Protein AF-A0A537L2I8-F1 (afdb_monomer_lite)

Secondary structure (DSSP, 8-state):
-------PPPPHHHHHHHHHHTT----HHHHHHHHHHHHHHHHHHHHHHTS--TT---SS-----

Foldseek 3Di:
DPDPPLPDQDDLVRVVVVCVVVVHDDDSVRSVVCSVVSRVVSVVVVVVVPDPCVPPDPPDDDDDD

Sequence (65 aa):
MTERSGRESPTLEQLQVLARTRGYEFSTERLTAILPELRRLNDLAQRLRMLPLDDQSPTMKFTPQ

Radius of gyration: 16.29 Å; chains: 1; bounding box: 28×37×38 Å

Structure (mmCIF, N/CA/C/O backbone):
data_AF-A0A537L2I8-F1
#
_entry.id   AF-A0A537L2I8-F1
#
loop_
_atom_site.group_PDB
_atom_site.id
_atom_site.type_symbol
_atom_site.label_atom_id
_atom_site.label_alt_id
_atom_site.label_comp_id
_atom_site.label_asym_id
_atom_site.label_entity_id
_atom_site.label_seq_id
_atom_site.pdbx_PDB_ins_code
_atom_site.Cartn_x
_atom_site.Cartn_y
_atom_site.Cartn_z
_atom_site.occupancy
_atom_site.B_iso_or_equiv
_atom_site.auth_seq_id
_atom_site.auth_comp_id
_atom_site.auth_asym_id
_atom_site.auth_atom_id
_atom_site.pdbx_PDB_model_num
ATOM 1 N N . MET A 1 1 ? -0.439 9.591 -26.931 1.00 33.41 1 MET A N 1
ATOM 2 C CA . MET A 1 1 ? 0.463 9.756 -25.773 1.00 33.41 1 MET A CA 1
ATOM 3 C C . MET A 1 1 ? -0.392 9.710 -24.520 1.00 33.41 1 MET A C 1
ATOM 5 O O . MET A 1 1 ? -1.011 10.704 -24.183 1.00 33.41 1 MET A O 1
ATOM 9 N N . THR A 1 2 ? -0.546 8.545 -23.894 1.00 36.09 2 THR A N 1
ATOM 10 C CA . THR A 1 2 ? -1.201 8.452 -22.581 1.00 36.09 2 THR A CA 1
ATOM 11 C C . THR A 1 2 ? -0.120 8.569 -21.530 1.00 36.09 2 THR A C 1
ATOM 13 O O . THR A 1 2 ? 0.587 7.602 -21.243 1.00 36.09 2 THR A O 1
ATOM 16 N N . GLU A 1 3 ? 0.026 9.782 -21.013 1.00 36.88 3 GLU A N 1
ATOM 17 C CA . GLU A 1 3 ? 0.752 10.075 -19.789 1.00 36.88 3 GLU A CA 1
ATOM 18 C C . GLU A 1 3 ? 0.205 9.134 -18.712 1.00 36.88 3 GLU A C 1
ATOM 20 O O . 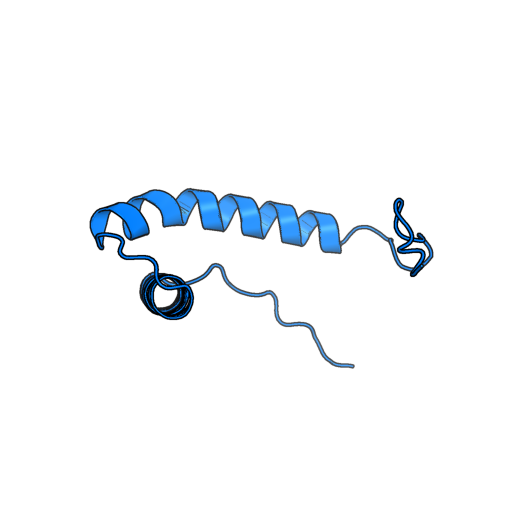GLU A 1 3 ? -0.939 9.254 -18.274 1.00 36.88 3 GLU A O 1
ATOM 25 N N . ARG A 1 4 ? 0.980 8.110 -18.337 1.00 44.25 4 ARG A N 1
ATOM 26 C CA . ARG A 1 4 ? 0.675 7.311 -17.151 1.00 44.25 4 ARG A CA 1
ATOM 27 C C . ARG A 1 4 ? 0.946 8.221 -15.966 1.00 44.25 4 ARG A C 1
ATOM 29 O O . ARG A 1 4 ? 2.055 8.220 -15.439 1.00 44.25 4 ARG A O 1
ATOM 36 N N . SER A 1 5 ? -0.058 9.024 -15.612 1.00 39.59 5 SER A N 1
ATOM 37 C CA . SER A 1 5 ? -0.089 9.849 -14.411 1.00 39.59 5 SER A CA 1
ATOM 38 C C . SER A 1 5 ? 0.514 9.043 -13.271 1.00 39.59 5 SER A C 1
ATOM 40 O O . SER A 1 5 ? 0.087 7.910 -13.016 1.00 39.59 5 SER A O 1
ATOM 42 N N . GLY A 1 6 ? 1.567 9.589 -12.659 1.00 47.31 6 GLY A N 1
ATOM 43 C CA . GLY A 1 6 ? 2.233 8.978 -11.523 1.00 47.31 6 GLY A CA 1
ATOM 44 C C . GLY A 1 6 ? 1.170 8.601 -10.507 1.00 47.31 6 GLY A C 1
ATOM 45 O O . GLY A 1 6 ? 0.524 9.474 -9.942 1.00 47.31 6 GLY A O 1
ATOM 46 N N . ARG A 1 7 ? 0.916 7.296 -10.354 1.00 60.00 7 ARG A N 1
ATOM 47 C CA . ARG A 1 7 ? -0.055 6.816 -9.376 1.00 60.00 7 ARG A CA 1
ATOM 48 C C . ARG A 1 7 ? 0.422 7.286 -8.015 1.00 60.00 7 ARG A C 1
ATOM 50 O O . ARG A 1 7 ? 1.436 6.795 -7.510 1.00 60.00 7 ARG A O 1
ATOM 57 N N . GLU A 1 8 ? -0.305 8.251 -7.476 1.00 69.25 8 GLU A N 1
ATOM 58 C CA . GLU A 1 8 ? -0.178 8.683 -6.100 1.00 69.25 8 GLU A CA 1
ATOM 59 C C . GLU A 1 8 ? -0.334 7.464 -5.193 1.00 69.25 8 GLU A C 1
ATOM 61 O O . GLU A 1 8 ? -1.012 6.483 -5.523 1.00 69.25 8 GLU A O 1
ATOM 66 N N . SER A 1 9 ? 0.367 7.493 -4.065 1.00 70.31 9 SER A N 1
ATOM 67 C CA . SER A 1 9 ? 0.279 6.403 -3.102 1.00 70.31 9 SER A CA 1
ATOM 68 C C . SER A 1 9 ? -1.164 6.261 -2.613 1.00 70.31 9 SER A C 1
ATOM 70 O O . SER A 1 9 ? -1.812 7.282 -2.372 1.00 70.31 9 SER A O 1
ATOM 72 N N . PRO A 1 10 ? -1.673 5.028 -2.455 1.00 79.75 10 PRO A N 1
ATOM 73 C CA . PRO A 1 10 ? -3.084 4.812 -2.191 1.00 79.75 10 PRO A CA 1
ATOM 74 C C . PRO A 1 10 ? -3.522 5.477 -0.884 1.00 79.75 10 PRO A C 1
ATOM 76 O O . PRO A 1 10 ? -2.808 5.427 0.123 1.00 79.75 10 PRO A O 1
ATOM 79 N N . THR A 1 11 ? -4.701 6.096 -0.900 1.00 88.25 11 THR A N 1
ATOM 80 C CA . THR A 1 11 ? -5.317 6.670 0.303 1.00 88.25 11 THR A CA 1
ATOM 81 C C . THR A 1 11 ? -5.837 5.564 1.226 1.00 88.25 11 THR A C 1
ATOM 83 O O . THR A 1 11 ? -6.017 4.415 0.813 1.00 88.25 11 THR A O 1
ATOM 86 N N . LEU A 1 12 ? -6.106 5.897 2.493 1.00 90.12 12 LEU A N 1
ATOM 87 C CA . LEU A 1 12 ? -6.676 4.947 3.456 1.00 90.12 12 LEU A CA 1
ATOM 88 C C . LEU A 1 12 ? -7.999 4.344 2.954 1.00 90.12 12 LEU A C 1
ATOM 90 O O . LEU A 1 12 ? -8.197 3.135 3.039 1.00 90.12 12 LEU A O 1
ATOM 94 N N . GLU A 1 13 ? -8.867 5.173 2.375 1.00 90.38 13 GLU A N 1
ATOM 95 C CA . GLU A 1 13 ? -10.145 4.747 1.794 1.00 90.38 13 GLU A CA 1
ATOM 96 C C . GLU A 1 13 ? -9.935 3.768 0.634 1.00 90.38 13 GLU A C 1
ATOM 98 O O . GLU A 1 13 ? -10.584 2.723 0.569 1.00 90.38 13 GLU A O 1
ATOM 103 N N . GLN A 1 14 ? -8.973 4.047 -0.251 1.00 90.75 14 GLN A N 1
ATOM 104 C CA . GLN A 1 14 ? -8.635 3.144 -1.353 1.00 90.75 14 GLN A CA 1
ATOM 105 C C . GLN A 1 14 ? -8.136 1.789 -0.836 1.00 90.75 14 GLN A C 1
ATOM 107 O O . GLN A 1 14 ? -8.494 0.752 -1.397 1.00 90.75 14 GLN A O 1
ATOM 112 N N . LEU A 1 15 ? -7.360 1.769 0.252 1.00 90.69 15 LEU A N 1
ATOM 113 C CA . LEU A 1 15 ? -6.906 0.523 0.875 1.00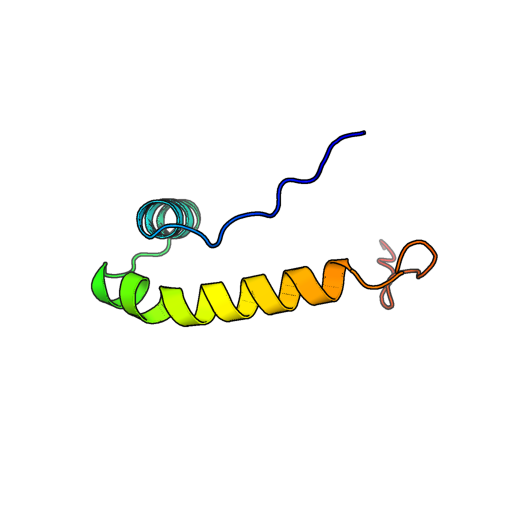 90.69 15 LEU A CA 1
ATOM 114 C C . LEU A 1 15 ? -8.042 -0.260 1.527 1.00 90.69 15 LEU A C 1
ATOM 116 O O . LEU A 1 15 ? -8.084 -1.481 1.383 1.00 90.69 15 LEU A O 1
ATOM 120 N N . GLN A 1 16 ? -8.975 0.417 2.196 1.00 92.75 16 GLN A N 1
ATOM 121 C CA . GLN A 1 16 ? -10.163 -0.222 2.766 1.00 92.75 16 GLN A CA 1
ATOM 122 C C . GLN A 1 16 ? -11.019 -0.877 1.676 1.00 92.75 16 GLN A C 1
ATOM 124 O O . GLN A 1 16 ? -11.402 -2.041 1.808 1.00 92.75 16 GLN A O 1
ATOM 129 N N . VAL A 1 17 ? -11.264 -0.169 0.569 1.00 93.56 17 VAL A N 1
ATOM 130 C CA . VAL A 1 17 ? -12.010 -0.708 -0.580 1.00 93.56 17 VAL A CA 1
ATOM 131 C C . VAL A 1 17 ? -11.288 -1.913 -1.183 1.00 93.56 17 VAL A C 1
ATOM 133 O O . VAL A 1 17 ? -11.914 -2.943 -1.452 1.00 93.56 17 VAL A O 1
ATOM 136 N N . LEU A 1 18 ? -9.969 -1.823 -1.367 1.00 91.75 18 LEU A N 1
ATOM 137 C CA . LEU A 1 18 ? -9.176 -2.885 -1.983 1.00 91.75 18 LEU A CA 1
ATOM 138 C C . LEU A 1 18 ? -9.101 -4.134 -1.096 1.00 91.75 18 LEU A C 1
ATOM 140 O O . LEU A 1 18 ? -9.274 -5.244 -1.600 1.00 91.75 18 LEU A O 1
ATOM 144 N N . ALA A 1 19 ? -8.923 -3.961 0.216 1.00 91.00 19 ALA A N 1
ATOM 145 C CA . ALA A 1 19 ? -8.978 -5.047 1.189 1.00 91.00 19 ALA A CA 1
ATOM 146 C C . ALA A 1 19 ? -10.335 -5.759 1.147 1.00 91.00 19 ALA A C 1
ATOM 148 O O . ALA A 1 19 ? -10.382 -6.974 0.956 1.00 91.00 19 ALA A O 1
ATOM 149 N N . ARG A 1 20 ? -11.433 -4.994 1.197 1.00 92.38 20 ARG A N 1
ATOM 150 C CA . ARG A 1 20 ? -12.796 -5.538 1.165 1.00 92.38 20 ARG A CA 1
ATOM 151 C C . ARG A 1 20 ? -13.093 -6.292 -0.130 1.00 92.38 20 ARG A C 1
ATOM 153 O O . ARG A 1 20 ? -13.649 -7.382 -0.091 1.00 92.38 20 ARG A O 1
ATOM 160 N N . THR A 1 21 ? -12.660 -5.754 -1.271 1.00 94.56 21 THR A N 1
ATOM 161 C CA . THR A 1 21 ? -12.828 -6.390 -2.594 1.00 94.56 21 THR A CA 1
ATOM 162 C C . THR A 1 21 ? -12.076 -7.719 -2.694 1.00 94.56 21 THR A C 1
ATOM 164 O O . THR A 1 21 ? -12.489 -8.624 -3.412 1.00 94.56 21 THR A O 1
ATOM 167 N N . ARG A 1 22 ? -10.965 -7.853 -1.964 1.00 93.69 22 ARG A N 1
ATOM 168 C CA . ARG A 1 22 ? -10.175 -9.086 -1.881 1.00 93.69 22 ARG A CA 1
ATOM 169 C C . ARG A 1 22 ? -10.639 -10.033 -0.768 1.00 93.69 22 ARG A C 1
ATOM 171 O O . ARG A 1 22 ? -10.022 -11.078 -0.594 1.00 93.69 22 ARG A O 1
ATOM 178 N N . GLY A 1 23 ? -11.704 -9.687 -0.040 1.00 94.12 23 GLY A N 1
ATOM 179 C CA . GLY A 1 23 ? -12.228 -10.490 1.066 1.00 94.12 23 GLY A CA 1
ATOM 180 C C . GLY A 1 23 ? -11.392 -10.414 2.347 1.00 94.12 23 GLY A C 1
ATOM 181 O O . GLY A 1 23 ? -11.500 -11.296 3.191 1.00 94.12 23 GLY A O 1
ATOM 182 N N . TYR A 1 24 ? -10.545 -9.392 2.496 1.00 93.06 24 TYR A N 1
ATOM 183 C CA . TYR A 1 24 ? -9.777 -9.167 3.719 1.00 93.06 24 TYR A CA 1
ATOM 184 C C . TYR A 1 24 ? -10.507 -8.222 4.673 1.00 93.06 24 TYR A C 1
ATOM 186 O O . TYR A 1 24 ? -10.980 -7.158 4.269 1.00 93.06 24 TYR A O 1
ATOM 194 N N . GLU A 1 25 ? -10.493 -8.566 5.959 1.00 91.88 25 GLU A N 1
ATOM 195 C CA . GLU A 1 25 ? -10.953 -7.703 7.045 1.00 91.88 25 GLU A CA 1
ATOM 196 C C . GLU A 1 25 ? -9.752 -7.206 7.856 1.00 91.88 25 GLU A C 1
ATOM 198 O O . GLU A 1 25 ? -9.102 -7.952 8.589 1.00 91.88 25 GLU A O 1
ATOM 203 N N . PHE A 1 26 ? -9.434 -5.921 7.704 1.00 91.56 26 PHE A N 1
ATOM 204 C CA . PHE A 1 26 ? -8.388 -5.249 8.468 1.00 91.56 26 PHE A CA 1
ATOM 205 C C . PHE A 1 26 ? -8.989 -4.102 9.273 1.00 91.56 26 PHE A C 1
ATOM 207 O O . PHE A 1 26 ? -9.860 -3.385 8.784 1.00 91.56 26 PHE A O 1
ATOM 214 N N . SER A 1 27 ? -8.483 -3.892 10.489 1.00 93.69 27 SER A N 1
ATOM 215 C CA . SER A 1 27 ? -8.826 -2.700 11.258 1.00 93.69 27 SER A CA 1
ATOM 216 C C . SER A 1 27 ? -8.265 -1.441 10.593 1.00 93.69 27 SER A C 1
ATOM 218 O O . SER A 1 27 ? -7.219 -1.467 9.934 1.00 93.69 27 SER A O 1
ATOM 220 N N . THR A 1 28 ? -8.934 -0.310 10.808 1.00 92.12 28 THR A N 1
ATOM 221 C CA . THR A 1 28 ? -8.473 0.998 10.324 1.00 92.12 28 THR A CA 1
ATOM 222 C C . THR A 1 28 ? -7.084 1.348 10.858 1.00 92.12 28 THR A C 1
ATOM 224 O O . THR A 1 28 ? -6.264 1.883 10.114 1.00 92.12 28 THR A O 1
ATOM 227 N N . GLU A 1 29 ? -6.775 0.992 12.107 1.00 94.75 29 GLU A N 1
ATOM 228 C CA . GLU A 1 29 ? -5.443 1.184 12.697 1.00 94.75 29 GLU A CA 1
ATOM 229 C C . GLU A 1 29 ? -4.376 0.381 11.957 1.00 94.75 29 GLU A C 1
ATOM 231 O O . GLU A 1 29 ? -3.324 0.922 11.619 1.00 94.75 29 GLU A O 1
ATOM 236 N N . ARG A 1 30 ? -4.663 -0.884 11.620 1.00 92.62 30 ARG A N 1
ATOM 237 C CA . ARG A 1 30 ? -3.729 -1.724 10.865 1.00 92.62 30 ARG A CA 1
ATOM 238 C C . ARG A 1 30 ? -3.480 -1.165 9.468 1.00 92.62 30 ARG A C 1
ATOM 240 O O . ARG A 1 30 ? -2.335 -1.136 9.027 1.00 92.62 30 ARG A O 1
ATOM 247 N N . LEU A 1 31 ? -4.525 -0.698 8.786 1.00 92.62 31 LEU A N 1
ATOM 248 C CA . LEU A 1 31 ? -4.392 -0.074 7.465 1.00 92.62 31 LEU A CA 1
ATOM 249 C C . LEU A 1 31 ? -3.628 1.254 7.529 1.00 92.62 31 LEU A C 1
ATOM 251 O O . LEU A 1 31 ? -2.798 1.533 6.667 1.00 92.62 31 LEU A O 1
ATOM 255 N N . THR A 1 32 ? -3.849 2.042 8.578 1.00 92.88 32 THR A N 1
ATOM 256 C CA . THR A 1 32 ? -3.110 3.289 8.807 1.00 92.88 32 THR A CA 1
ATOM 257 C C . THR A 1 32 ? -1.628 3.019 9.060 1.00 92.88 32 THR A C 1
ATOM 259 O O . THR A 1 32 ? -0.775 3.692 8.485 1.00 92.88 32 THR A O 1
ATOM 262 N N . ALA A 1 33 ? -1.309 1.994 9.854 1.00 94.31 33 ALA A N 1
ATOM 263 C CA . ALA A 1 33 ? 0.066 1.631 10.182 1.00 94.31 33 ALA A CA 1
ATOM 264 C C . ALA A 1 33 ? 0.891 1.200 8.955 1.00 94.31 33 ALA A C 1
ATOM 266 O O . ALA A 1 33 ? 2.098 1.426 8.926 1.00 94.31 33 ALA A O 1
ATOM 267 N N . ILE A 1 34 ? 0.262 0.614 7.927 1.00 91.31 34 ILE A N 1
ATOM 268 C CA . ILE A 1 34 ? 0.965 0.151 6.716 1.00 91.31 34 ILE A CA 1
ATOM 269 C C . ILE A 1 34 ? 1.099 1.221 5.623 1.00 91.31 34 ILE A C 1
ATOM 271 O O . ILE A 1 34 ? 1.870 1.028 4.681 1.00 91.31 34 ILE A O 1
ATOM 275 N N . LEU A 1 35 ? 0.382 2.349 5.718 1.00 89.19 35 LEU A N 1
ATOM 276 C CA . LEU A 1 35 ? 0.428 3.422 4.713 1.00 89.19 35 LEU 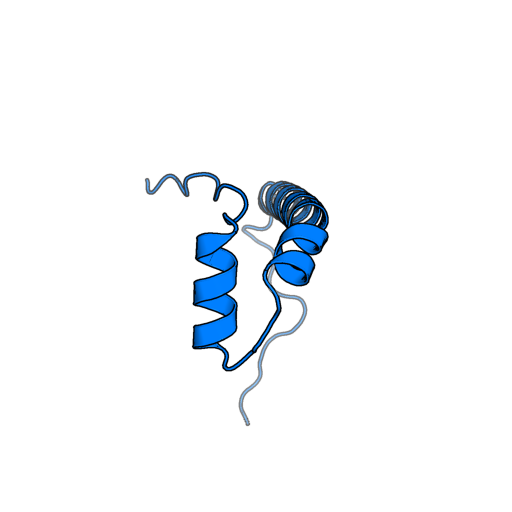A CA 1
ATOM 277 C C . LEU A 1 35 ? 1.855 3.916 4.398 1.00 89.19 35 LEU A C 1
ATOM 279 O O . LEU A 1 35 ? 2.160 4.084 3.213 1.00 89.19 35 LEU A O 1
ATOM 283 N N . PRO A 1 36 ? 2.749 4.141 5.385 1.00 90.56 36 PRO A N 1
ATOM 284 C CA . PRO A 1 36 ? 4.118 4.575 5.106 1.00 90.56 36 PRO A CA 1
ATOM 285 C C . PRO A 1 36 ? 4.917 3.549 4.296 1.00 90.56 36 PRO A C 1
ATOM 287 O O . PRO A 1 36 ? 5.652 3.924 3.383 1.00 90.56 36 PRO A O 1
ATOM 290 N N . GLU A 1 37 ? 4.747 2.258 4.580 1.00 91.75 37 GLU A N 1
ATOM 291 C CA . GLU A 1 37 ? 5.452 1.199 3.852 1.00 91.75 37 GLU A CA 1
ATOM 292 C C . GLU A 1 37 ? 4.928 1.060 2.421 1.00 91.75 37 GLU A C 1
ATOM 294 O O . GLU A 1 37 ? 5.705 0.903 1.481 1.00 91.75 37 GLU A O 1
ATOM 299 N N . LEU A 1 38 ? 3.619 1.222 2.219 1.00 90.25 38 LEU A N 1
ATOM 300 C CA . LEU A 1 38 ? 3.032 1.241 0.880 1.00 90.25 38 LEU A CA 1
ATOM 301 C C . LEU A 1 38 ? 3.536 2.421 0.040 1.00 90.25 38 LEU A C 1
ATOM 303 O O . LEU A 1 38 ? 3.789 2.246 -1.153 1.00 90.25 38 LEU A O 1
ATOM 307 N N . ARG A 1 39 ? 3.740 3.595 0.654 1.00 87.94 39 ARG A N 1
ATOM 308 C CA . ARG A 1 39 ? 4.381 4.747 -0.008 1.00 87.94 39 ARG A CA 1
ATOM 309 C C . ARG A 1 39 ? 5.800 4.406 -0.453 1.00 87.94 39 ARG A C 1
ATOM 311 O O . ARG A 1 39 ? 6.120 4.569 -1.626 1.00 87.94 39 ARG A O 1
ATOM 318 N N . ARG A 1 40 ? 6.617 3.842 0.444 1.00 90.06 40 ARG A N 1
ATOM 319 C CA . ARG A 1 40 ? 7.993 3.419 0.122 1.00 90.06 40 ARG A CA 1
ATOM 320 C C . ARG A 1 40 ? 8.040 2.405 -1.024 1.00 90.06 40 ARG A C 1
ATOM 322 O O . ARG A 1 40 ? 8.882 2.527 -1.913 1.00 90.06 40 ARG A O 1
ATOM 329 N N . LEU A 1 41 ? 7.136 1.424 -1.027 1.00 91.12 41 LEU A N 1
ATOM 330 C CA . LEU A 1 41 ? 7.038 0.436 -2.106 1.00 91.12 41 LEU A CA 1
ATOM 331 C C . LEU A 1 41 ? 6.612 1.070 -3.432 1.00 91.12 41 LEU A C 1
ATOM 333 O O . LEU A 1 41 ? 7.143 0.700 -4.480 1.00 91.12 41 LEU A O 1
ATOM 337 N N . ASN A 1 42 ? 5.688 2.032 -3.403 1.00 88.12 42 ASN A N 1
ATOM 338 C CA . ASN A 1 42 ? 5.290 2.758 -4.603 1.00 88.12 42 ASN A CA 1
ATOM 339 C C . ASN A 1 42 ? 6.460 3.579 -5.165 1.00 88.12 42 ASN A C 1
ATOM 341 O O . ASN A 1 42 ? 6.723 3.499 -6.362 1.00 88.12 42 ASN A O 1
ATOM 345 N N . ASP A 1 43 ? 7.219 4.278 -4.316 1.00 89.19 43 ASP A N 1
ATOM 346 C CA . ASP A 1 43 ? 8.410 5.032 -4.730 1.00 89.19 43 ASP A CA 1
ATOM 347 C C . ASP A 1 43 ? 9.471 4.125 -5.362 1.00 89.19 43 ASP A C 1
ATOM 349 O O . ASP A 1 43 ? 10.084 4.477 -6.373 1.00 89.19 43 ASP A O 1
ATOM 353 N N . LEU A 1 44 ? 9.689 2.940 -4.785 1.00 90.75 44 LEU A N 1
ATOM 354 C CA . LEU A 1 44 ? 10.589 1.943 -5.357 1.00 90.75 44 LEU A CA 1
ATOM 355 C C . LEU A 1 44 ? 10.079 1.462 -6.721 1.00 90.75 44 LEU A C 1
ATOM 357 O O . LEU A 1 44 ? 10.839 1.424 -7.688 1.00 90.75 44 LEU A O 1
ATOM 361 N N . ALA A 1 45 ? 8.787 1.147 -6.82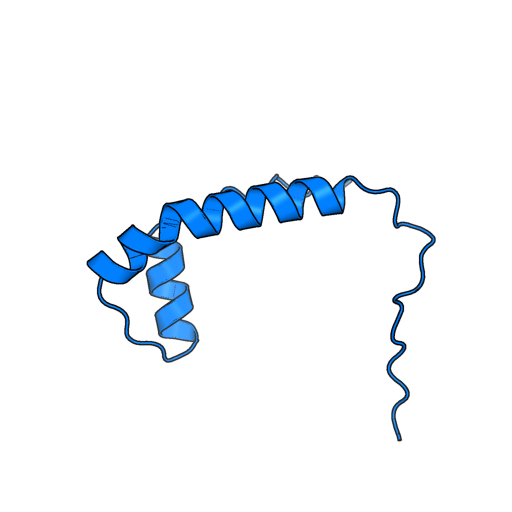5 1.00 88.56 45 ALA A N 1
ATOM 362 C CA . ALA A 1 45 ? 8.176 0.728 -8.080 1.00 88.56 45 ALA A CA 1
ATOM 363 C C . ALA A 1 45 ? 8.258 1.821 -9.158 1.00 88.56 45 ALA A C 1
ATOM 365 O O . ALA A 1 45 ? 8.480 1.498 -10.323 1.00 88.56 45 ALA A O 1
ATOM 366 N N . GLN A 1 46 ? 8.122 3.102 -8.797 1.00 86.06 46 GLN A N 1
ATOM 367 C CA . GLN A 1 46 ? 8.306 4.209 -9.740 1.00 86.06 46 GLN A CA 1
ATOM 368 C C . GLN A 1 46 ? 9.741 4.271 -10.261 1.00 86.06 46 GLN A C 1
ATOM 370 O O . GLN A 1 46 ? 9.938 4.380 -11.468 1.00 86.06 46 GLN A O 1
ATOM 375 N N . ARG A 1 47 ? 10.745 4.115 -9.390 1.00 89.12 47 ARG A N 1
ATOM 376 C CA . ARG A 1 47 ? 12.153 4.065 -9.822 1.00 89.12 47 ARG A CA 1
ATOM 377 C C . ARG A 1 47 ? 12.415 2.914 -10.789 1.00 89.12 47 ARG A C 1
ATOM 379 O O . ARG A 1 47 ? 13.093 3.113 -11.789 1.00 89.12 47 ARG A O 1
ATOM 386 N N . LEU A 1 48 ? 11.839 1.740 -10.529 1.00 87.38 48 LEU A N 1
ATOM 387 C CA . LEU A 1 48 ? 11.970 0.586 -11.423 1.00 87.38 48 LEU A CA 1
ATOM 388 C C . LEU A 1 48 ? 11.327 0.823 -12.797 1.00 87.38 48 LEU A C 1
ATOM 390 O O . LEU A 1 48 ? 11.839 0.324 -13.792 1.00 87.38 48 LEU A O 1
ATOM 394 N N . ARG A 1 49 ? 10.240 1.601 -12.881 1.00 83.81 49 ARG A N 1
ATOM 395 C CA . ARG A 1 49 ? 9.598 1.947 -14.165 1.00 83.81 49 ARG A CA 1
ATOM 396 C C . ARG A 1 49 ? 10.413 2.910 -15.023 1.00 83.81 49 ARG A C 1
ATOM 398 O O . ARG A 1 49 ? 10.186 2.952 -16.223 1.00 83.81 49 ARG A O 1
ATOM 405 N N . MET A 1 50 ? 11.321 3.676 -14.421 1.00 85.56 50 MET A N 1
ATOM 406 C CA . MET A 1 50 ? 12.221 4.577 -15.149 1.00 85.56 50 MET A CA 1
ATOM 407 C C . MET A 1 50 ? 13.397 3.837 -15.798 1.00 85.56 50 MET A C 1
ATOM 409 O O . MET A 1 50 ? 14.172 4.449 -16.530 1.00 85.56 50 MET A O 1
ATOM 413 N N . LEU A 1 51 ? 13.566 2.543 -15.511 1.00 83.88 51 LEU A N 1
ATOM 414 C CA . LEU A 1 51 ? 14.595 1.736 -16.150 1.00 83.88 51 LEU A CA 1
ATOM 415 C C . LEU A 1 51 ? 14.238 1.517 -17.631 1.00 83.88 51 LEU A C 1
ATOM 417 O O . LEU A 1 51 ? 13.078 1.229 -17.932 1.00 83.88 51 LEU A O 1
ATOM 421 N N . PRO A 1 52 ? 15.216 1.606 -18.550 1.00 79.88 52 PRO A N 1
ATOM 422 C CA . PRO A 1 52 ? 15.002 1.337 -19.968 1.00 79.88 52 PRO A CA 1
ATOM 423 C C . PRO A 1 52 ? 14.839 -0.174 -20.180 1.00 79.88 52 PRO A C 1
ATOM 425 O O . PRO A 1 52 ? 15.802 -0.898 -20.431 1.00 79.88 52 PRO A O 1
ATOM 428 N N . LEU A 1 53 ? 13.613 -0.662 -19.998 1.00 76.50 53 LEU A N 1
ATOM 429 C CA . LEU A 1 53 ? 13.256 -2.081 -20.092 1.00 76.50 53 LEU A CA 1
ATOM 430 C C . LEU A 1 53 ? 12.591 -2.439 -21.427 1.00 76.50 53 LEU A C 1
ATOM 432 O O . LEU A 1 53 ? 12.193 -3.587 -21.601 1.00 76.50 53 LEU A O 1
ATOM 436 N N . ASP A 1 54 ? 12.477 -1.483 -22.352 1.00 72.19 54 ASP A N 1
ATOM 437 C CA . ASP A 1 54 ? 11.653 -1.595 -23.563 1.00 72.19 54 ASP A CA 1
ATOM 438 C C . ASP A 1 54 ? 12.022 -2.800 -24.452 1.00 72.19 54 ASP A C 1
ATOM 440 O O . ASP A 1 54 ? 11.136 -3.405 -25.050 1.00 72.19 54 ASP A O 1
ATOM 444 N N . ASP A 1 55 ? 13.292 -3.223 -24.448 1.00 71.00 55 ASP A N 1
ATOM 445 C CA . ASP A 1 55 ? 13.782 -4.372 -25.227 1.00 71.00 55 ASP A CA 1
ATOM 446 C C . ASP A 1 55 ? 14.069 -5.631 -24.384 1.00 71.00 55 ASP A C 1
ATOM 448 O O . ASP A 1 55 ? 14.538 -6.652 -24.901 1.00 71.00 55 ASP A O 1
ATOM 452 N N . GLN A 1 56 ? 13.801 -5.603 -23.074 1.00 76.56 56 GLN A N 1
ATOM 453 C CA . GLN A 1 56 ? 14.074 -6.750 -22.209 1.00 76.56 56 GLN A CA 1
ATOM 454 C C . GLN A 1 56 ? 12.880 -7.704 -22.167 1.00 76.56 56 GLN A C 1
ATOM 456 O O . GLN A 1 56 ? 11.824 -7.417 -21.606 1.00 76.56 56 GLN A O 1
ATOM 461 N N . SER A 1 57 ? 13.072 -8.898 -22.732 1.00 76.56 57 SER A N 1
ATOM 462 C CA . SER A 1 57 ? 12.133 -10.003 -22.534 1.00 76.56 57 SER A CA 1
ATOM 463 C C . SER A 1 57 ? 12.046 -10.367 -21.045 1.00 76.56 57 SER A C 1
ATOM 465 O O . SER A 1 57 ? 13.082 -10.418 -20.379 1.00 76.56 57 SER A O 1
ATOM 467 N N . PRO A 1 58 ? 10.852 -10.692 -20.517 1.00 81.19 58 PRO A N 1
ATOM 468 C CA . PRO A 1 58 ? 10.726 -11.171 -19.147 1.00 81.19 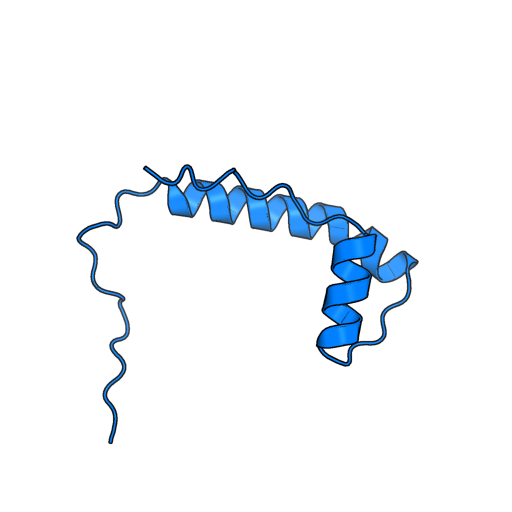58 PRO A CA 1
ATOM 469 C C . PRO A 1 58 ? 11.565 -12.439 -18.943 1.00 81.19 58 PRO A C 1
ATOM 471 O O . PRO A 1 58 ? 11.568 -13.337 -19.788 1.00 81.19 58 PRO A O 1
ATOM 474 N N . THR A 1 59 ? 12.258 -12.514 -17.804 1.00 82.88 59 THR A N 1
ATOM 475 C CA . THR A 1 59 ? 13.179 -13.611 -17.458 1.00 82.88 59 THR A CA 1
ATOM 476 C C . THR A 1 59 ? 12.503 -14.982 -17.475 1.00 82.88 59 THR A C 1
ATOM 478 O O . THR A 1 59 ? 13.112 -15.970 -17.874 1.00 82.88 59 THR A O 1
ATOM 481 N N . MET A 1 60 ? 11.232 -15.049 -17.072 1.00 81.19 60 MET A N 1
ATOM 482 C CA . MET A 1 60 ? 10.394 -16.237 -17.219 1.00 81.19 60 MET A CA 1
ATOM 483 C C . MET A 1 60 ? 9.394 -16.024 -18.352 1.00 81.19 60 MET A C 1
ATOM 485 O O . MET A 1 60 ? 8.593 -15.090 -18.321 1.00 81.19 60 MET A O 1
ATOM 489 N N . LYS A 1 61 ? 9.415 -16.932 -19.331 1.00 78.75 61 LYS A N 1
ATOM 490 C CA . LYS A 1 61 ? 8.403 -17.020 -20.386 1.00 78.75 61 LYS A CA 1
ATOM 491 C C . LYS A 1 61 ? 7.412 -18.117 -20.020 1.00 78.75 61 LYS A C 1
ATOM 493 O O . LYS A 1 61 ? 7.809 -19.254 -19.779 1.00 78.75 61 LYS A O 1
ATOM 498 N N . PHE A 1 62 ? 6.127 -17.778 -19.982 1.00 81.31 62 PHE A N 1
ATOM 499 C CA . PHE A 1 62 ? 5.081 -18.779 -19.814 1.00 81.31 62 PHE A CA 1
ATOM 500 C C . PHE A 1 62 ? 5.037 -19.673 -21.057 1.00 81.31 62 PHE A C 1
ATOM 502 O O . PHE A 1 62 ? 4.903 -19.176 -22.174 1.00 81.31 62 PHE A O 1
ATOM 509 N N . THR A 1 63 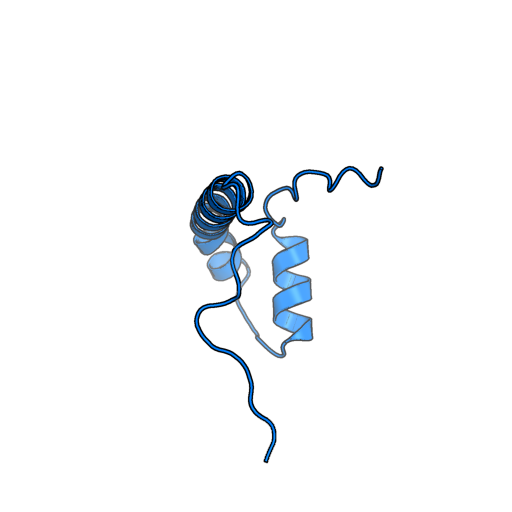? 5.173 -20.981 -20.860 1.00 77.44 63 THR A N 1
ATOM 510 C CA . THR A 1 63 ? 5.000 -21.996 -21.905 1.00 77.44 63 THR A CA 1
ATOM 511 C C . THR A 1 63 ? 3.743 -22.794 -21.552 1.00 77.44 63 THR A C 1
ATOM 513 O O . THR A 1 63 ? 3.800 -23.584 -20.609 1.00 77.44 63 THR A O 1
ATOM 516 N N . PRO A 1 64 ? 2.592 -22.545 -22.210 1.00 75.44 64 PRO A N 1
ATOM 517 C CA . PRO A 1 64 ? 1.397 -23.352 -21.985 1.00 75.44 64 PRO A CA 1
ATOM 518 C C . PRO A 1 64 ? 1.663 -24.801 -22.405 1.00 75.44 64 PRO A C 1
ATOM 520 O O . PRO A 1 64 ? 2.322 -25.031 -23.421 1.00 75.44 64 PRO A O 1
ATOM 523 N N . GLN A 1 65 ? 1.166 -25.745 -21.604 1.00 65.25 65 GLN A N 1
ATOM 524 C CA . GLN A 1 65 ? 1.078 -27.165 -21.958 1.00 65.25 65 GLN A CA 1
ATOM 525 C C . GLN A 1 65 ? -0.226 -27.440 -22.700 1.00 65.25 65 GLN A C 1
ATOM 527 O O . GLN A 1 65 ? -1.243 -26.807 -22.328 1.00 65.25 65 GLN A O 1
#

Organism: NCBI:txid2569760

pLDDT: mean 81.71, std 15.58, range [33.41, 94.75]